Protein AF-A0A258CA91-F1 (afdb_monomer)

Mean predicted aligned error: 12.83 Å

Foldseek 3Di:
DDDDDDDDDDDDPQKDKAKAQPPPQAGAPDPDPRIDIDIDGPPPHHPHYDPPRPPPPCPDPDDDDPPVVVVVD

Structure (mmCIF, N/CA/C/O backbone):
data_AF-A0A258CA91-F1
#
_entry.id   AF-A0A258CA91-F1
#
loop_
_atom_site.group_PDB
_atom_site.id
_atom_site.type_symbol
_atom_site.label_atom_id
_atom_site.label_alt_id
_atom_site.label_comp_id
_atom_site.label_asym_id
_atom_site.label_entity_id
_atom_site.label_seq_id
_atom_site.pdbx_PDB_ins_code
_atom_site.Cartn_x
_atom_site.Cartn_y
_atom_site.Cartn_z
_atom_site.occupancy
_atom_site.B_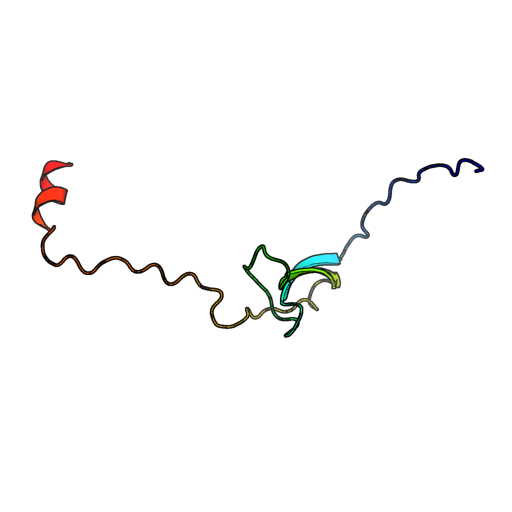iso_or_equiv
_atom_site.auth_seq_id
_atom_site.auth_comp_id
_atom_site.auth_asym_id
_atom_site.auth_atom_id
_atom_site.pdbx_PDB_model_num
ATOM 1 N N . LEU A 1 1 ? 36.932 1.952 -6.172 1.00 72.62 1 LEU A N 1
ATOM 2 C CA . LEU A 1 1 ? 35.840 1.033 -6.573 1.00 72.62 1 LEU A CA 1
ATOM 3 C C . LEU A 1 1 ? 35.448 1.372 -8.009 1.00 72.62 1 LEU A C 1
ATOM 5 O O . LEU A 1 1 ? 35.471 2.560 -8.319 1.00 72.62 1 LEU A O 1
ATOM 9 N N . PRO A 1 2 ? 35.168 0.396 -8.888 1.00 77.06 2 PRO A N 1
ATOM 10 C CA . PRO A 1 2 ? 34.682 0.682 -10.239 1.00 77.06 2 PRO A CA 1
ATOM 11 C C . PRO A 1 2 ? 33.303 1.362 -10.186 1.00 77.06 2 PRO A C 1
ATOM 13 O O . PRO A 1 2 ? 32.490 1.034 -9.323 1.00 77.06 2 PRO A O 1
ATOM 16 N N . ALA A 1 3 ? 33.057 2.319 -11.086 1.00 81.62 3 ALA A N 1
ATOM 17 C CA . ALA A 1 3 ? 31.786 3.036 -11.182 1.00 81.62 3 ALA A CA 1
ATOM 18 C C . ALA A 1 3 ? 30.800 2.242 -12.051 1.00 81.62 3 ALA A C 1
ATOM 20 O O . ALA A 1 3 ? 31.084 1.969 -13.217 1.00 81.62 3 ALA A O 1
ATOM 21 N N . TYR A 1 4 ? 29.654 1.868 -11.482 1.00 84.94 4 TYR A N 1
ATOM 22 C CA . TYR A 1 4 ? 28.546 1.279 -12.230 1.00 84.94 4 TYR A CA 1
ATOM 23 C C . TYR A 1 4 ? 27.640 2.391 -12.770 1.00 84.94 4 TYR A C 1
ATOM 25 O O . TYR A 1 4 ? 27.404 3.367 -12.054 1.00 84.94 4 TYR A O 1
ATOM 33 N N . PRO A 1 5 ? 27.127 2.274 -14.007 1.00 87.12 5 PRO A N 1
ATOM 34 C CA . PRO A 1 5 ? 26.169 3.237 -14.527 1.00 87.12 5 PRO A CA 1
ATOM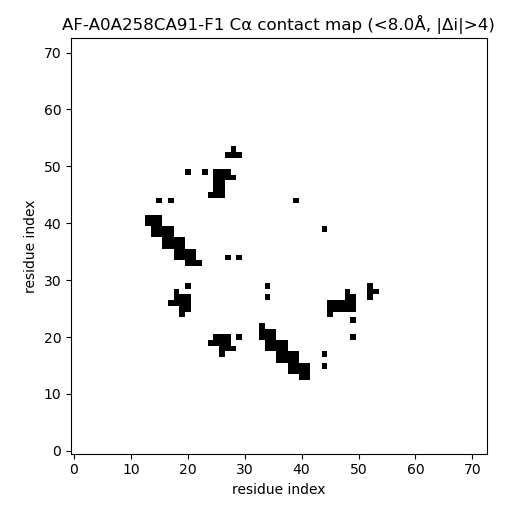 35 C C . PRO A 1 5 ? 24.873 3.183 -13.712 1.00 87.12 5 PRO A C 1
ATOM 37 O O . PRO A 1 5 ? 24.317 2.110 -13.475 1.00 87.12 5 PRO A O 1
ATOM 40 N N . GLU A 1 6 ? 24.380 4.348 -13.300 1.00 86.44 6 GLU A N 1
ATOM 41 C CA . GLU A 1 6 ? 23.073 4.461 -12.659 1.00 86.44 6 GLU A CA 1
ATOM 42 C C . GLU A 1 6 ? 21.971 4.290 -13.709 1.00 86.44 6 GLU A C 1
ATOM 44 O O . GLU A 1 6 ? 2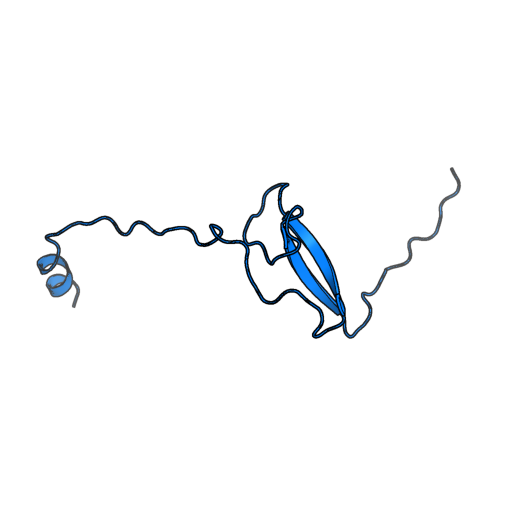1.860 5.070 -14.657 1.00 86.44 6 GLU A O 1
ATOM 49 N N . GLN A 1 7 ? 21.133 3.268 -13.538 1.00 87.44 7 GLN A N 1
ATOM 50 C CA . GLN A 1 7 ? 19.944 3.074 -14.358 1.00 87.44 7 GLN A CA 1
ATOM 51 C C . GLN A 1 7 ? 18.716 3.587 -13.610 1.00 87.44 7 GLN A C 1
ATOM 53 O O . GLN A 1 7 ? 18.434 3.165 -12.488 1.00 87.44 7 GLN A O 1
ATOM 58 N N . ARG A 1 8 ? 17.949 4.477 -14.247 1.00 86.88 8 ARG A N 1
ATOM 59 C CA . ARG A 1 8 ? 16.663 4.916 -13.697 1.00 86.88 8 ARG A CA 1
ATOM 60 C C . ARG A 1 8 ? 15.694 3.739 -13.680 1.00 86.88 8 ARG A C 1
ATOM 62 O O . ARG A 1 8 ? 15.427 3.139 -14.719 1.00 86.88 8 ARG A O 1
ATOM 69 N N . VAL A 1 9 ? 15.153 3.435 -12.507 1.00 84.56 9 VAL A N 1
ATOM 70 C CA . VAL A 1 9 ? 14.114 2.417 -12.350 1.00 84.56 9 VAL A CA 1
ATOM 71 C C . VAL A 1 9 ? 12.761 3.080 -12.567 1.00 84.56 9 VAL A C 1
ATOM 73 O O . VAL A 1 9 ? 12.396 4.013 -11.852 1.00 84.56 9 VAL A O 1
ATOM 76 N N . THR A 1 10 ? 12.020 2.614 -13.567 1.00 86.12 10 THR A N 1
ATOM 77 C CA . THR A 1 10 ? 10.616 2.990 -13.748 1.00 86.12 10 THR A CA 1
ATOM 78 C C . THR A 1 10 ? 9.752 1.950 -13.042 1.00 86.12 10 THR A C 1
ATOM 80 O O . THR A 1 10 ? 9.962 0.755 -13.269 1.00 86.12 10 THR A O 1
ATOM 83 N N . PRO A 1 11 ? 8.799 2.356 -12.187 1.00 80.88 11 PRO A N 1
ATOM 84 C CA . PRO A 1 11 ? 7.887 1.405 -11.575 1.00 80.88 11 PRO A CA 1
ATOM 85 C C . PRO A 1 11 ? 7.075 0.683 -12.665 1.00 80.88 11 PRO A C 1
ATOM 87 O O . PRO A 1 11 ? 6.619 1.330 -13.615 1.00 80.88 11 PRO A O 1
ATOM 90 N N . PRO A 1 12 ? 6.891 -0.642 -12.553 1.00 87.56 12 PRO A N 1
ATOM 91 C CA . PRO A 1 12 ? 5.990 -1.383 -13.424 1.00 87.56 12 PRO A CA 1
ATOM 92 C C . PRO A 1 12 ? 4.573 -0.798 -13.411 1.00 87.56 12 PRO A C 1
ATOM 94 O O . PRO A 1 12 ? 4.103 -0.296 -12.391 1.00 87.56 12 PRO A O 1
ATOM 97 N N . VAL A 1 13 ? 3.863 -0.900 -14.533 1.00 90.50 13 VAL A N 1
ATOM 98 C CA . VAL A 1 13 ? 2.425 -0.599 -14.564 1.00 90.50 13 VAL A CA 1
ATOM 99 C C . VAL A 1 13 ? 1.642 -1.688 -13.828 1.00 90.50 13 VAL A C 1
ATOM 101 O O . VAL A 1 13 ? 2.039 -2.852 -13.818 1.00 90.50 13 VAL A O 1
ATOM 104 N N . GLY A 1 14 ? 0.503 -1.324 -13.239 1.00 92.69 14 GLY A N 1
ATOM 105 C CA . GLY A 1 14 ? -0.392 -2.299 -12.607 1.00 92.69 14 GLY A CA 1
ATOM 106 C C . GLY A 1 14 ? -0.012 -2.708 -11.180 1.00 92.69 14 GLY A C 1
ATOM 107 O O . GLY A 1 14 ? -0.472 -3.749 -10.707 1.00 92.69 14 GLY A O 1
ATOM 108 N N . ILE A 1 15 ? 0.796 -1.894 -10.498 1.00 93.88 15 ILE A N 1
ATOM 109 C CA . ILE A 1 15 ? 1.063 -2.022 -9.063 1.00 93.88 15 ILE A CA 1
ATOM 110 C C . ILE A 1 15 ? 0.478 -0.834 -8.299 1.00 93.88 15 ILE A C 1
ATOM 112 O O . ILE A 1 15 ? 0.438 0.285 -8.810 1.00 93.88 15 ILE A O 1
ATOM 116 N N . SER A 1 16 ? 0.045 -1.086 -7.070 1.00 93.62 16 SER A N 1
ATOM 117 C CA . SER A 1 16 ? -0.349 -0.067 -6.100 1.00 93.62 16 SER A CA 1
ATOM 118 C C . SER A 1 16 ? 0.720 0.030 -5.017 1.00 93.62 16 SER A C 1
ATOM 120 O O . SER A 1 16 ? 1.283 -0.992 -4.628 1.00 93.62 16 SER A O 1
ATOM 122 N N . SER A 1 17 ? 1.007 1.239 -4.532 1.00 94.50 17 SER A N 1
ATOM 123 C CA . SER A 1 17 ? 1.852 1.447 -3.353 1.00 94.50 17 SER A CA 1
ATOM 124 C C . SER A 1 17 ? 0.982 1.943 -2.211 1.00 94.50 17 SER A C 1
ATOM 126 O O . SER A 1 17 ? 0.370 3.007 -2.315 1.00 94.50 17 SER A O 1
ATOM 128 N N . VAL A 1 18 ? 0.915 1.169 -1.132 1.00 95.81 18 VAL A N 1
ATOM 129 C CA . VAL A 1 18 ? 0.095 1.495 0.039 1.00 95.81 18 VAL A CA 1
ATOM 130 C C . VAL A 1 18 ? 0.931 1.448 1.304 1.00 95.81 18 VAL A C 1
ATOM 132 O O . VAL A 1 18 ? 1.931 0.735 1.386 1.00 95.81 18 VAL A O 1
ATOM 135 N N . ARG A 1 19 ? 0.517 2.234 2.297 1.00 96.12 19 ARG A N 1
ATOM 136 C CA . ARG A 1 19 ? 1.129 2.220 3.619 1.00 96.12 19 ARG A CA 1
ATOM 137 C C . ARG A 1 19 ? 0.460 1.162 4.488 1.00 96.12 19 ARG A C 1
ATOM 139 O O . ARG A 1 19 ? -0.748 1.235 4.718 1.00 96.12 19 ARG A O 1
ATOM 146 N N . ILE A 1 20 ? 1.253 0.238 5.009 1.00 97.19 20 ILE A N 1
ATOM 147 C CA . ILE A 1 20 ? 0.805 -0.844 5.883 1.00 97.19 20 ILE A CA 1
ATOM 148 C C . ILE A 1 20 ? 1.431 -0.734 7.270 1.00 97.19 20 ILE A C 1
ATOM 150 O O . ILE A 1 20 ? 2.485 -0.123 7.441 1.00 97.19 20 ILE A O 1
ATOM 154 N N . ASP A 1 21 ? 0.771 -1.325 8.255 1.00 96.44 21 ASP A N 1
ATOM 155 C CA . ASP A 1 21 ? 1.331 -1.607 9.572 1.00 96.44 21 ASP A CA 1
ATOM 156 C C . ASP A 1 21 ? 2.213 -2.863 9.492 1.00 96.44 21 ASP A C 1
ATOM 158 O O . ASP A 1 21 ? 1.794 -3.890 8.956 1.00 96.44 21 ASP A O 1
ATOM 162 N N . THR A 1 22 ? 3.442 -2.790 10.006 1.00 95.38 22 THR A N 1
ATOM 163 C CA . THR A 1 22 ? 4.445 -3.862 9.859 1.00 95.38 22 THR A CA 1
ATOM 164 C C . THR A 1 22 ? 4.122 -5.119 10.661 1.00 95.38 22 THR A C 1
ATOM 166 O O . THR A 1 22 ? 4.671 -6.180 10.374 1.00 95.38 22 THR A O 1
ATOM 169 N N . THR A 1 23 ? 3.234 -5.024 11.652 1.00 95.25 23 THR A N 1
ATOM 170 C CA . THR A 1 23 ? 2.852 -6.158 12.502 1.00 95.25 23 THR A CA 1
ATOM 171 C C . THR A 1 23 ? 1.652 -6.908 11.928 1.00 95.25 23 THR A C 1
ATOM 173 O O . THR A 1 23 ? 1.613 -8.135 11.962 1.00 95.25 23 THR A O 1
ATOM 176 N N . THR A 1 24 ? 0.665 -6.183 11.402 1.00 95.31 24 THR A N 1
ATOM 177 C CA . THR A 1 24 ? -0.624 -6.741 10.963 1.00 95.31 24 THR A CA 1
ATOM 178 C C . THR A 1 24 ? -0.746 -6.909 9.451 1.00 95.31 24 THR A C 1
ATOM 180 O O . THR A 1 24 ? -1.574 -7.697 8.999 1.00 95.31 24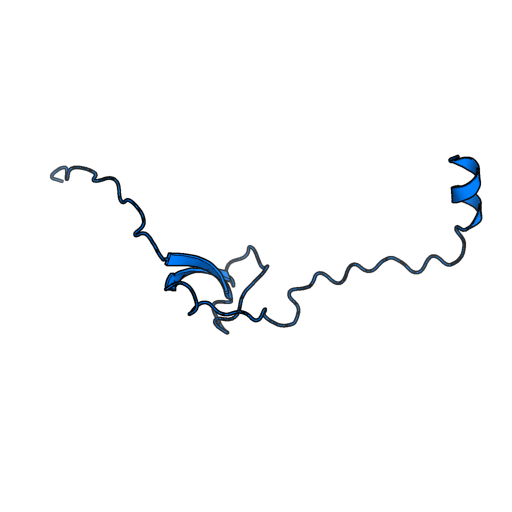 THR A O 1
ATOM 183 N N . GLY A 1 25 ? 0.021 -6.154 8.658 1.00 95.00 25 GLY A N 1
ATOM 184 C CA . GLY A 1 25 ? -0.135 -6.086 7.202 1.00 95.00 25 GLY A CA 1
ATOM 185 C C . GLY A 1 25 ? -1.397 -5.346 6.738 1.00 95.00 25 GLY A C 1
ATOM 186 O O . GLY A 1 25 ? -1.668 -5.283 5.540 1.00 95.00 25 GLY A O 1
ATOM 187 N N . LEU A 1 26 ? -2.178 -4.776 7.662 1.00 96.62 26 LEU A N 1
ATOM 188 C CA . LEU A 1 26 ? -3.338 -3.944 7.347 1.00 96.62 26 LEU A CA 1
ATOM 189 C C . LEU A 1 26 ? -2.904 -2.524 6.981 1.00 96.62 26 LEU A C 1
ATOM 191 O O . LEU A 1 26 ? -1.794 -2.096 7.298 1.00 96.62 26 LEU A O 1
ATOM 195 N N . LEU A 1 27 ? -3.798 -1.759 6.352 1.00 96.50 27 LEU A N 1
ATOM 196 C CA . LEU A 1 27 ? -3.533 -0.358 6.037 1.00 96.50 27 LEU A CA 1
ATOM 197 C C . LEU A 1 27 ? -3.259 0.445 7.318 1.00 96.50 27 LEU A C 1
ATOM 199 O O . LEU A 1 27 ? -3.973 0.324 8.319 1.00 96.50 27 LEU A O 1
ATOM 203 N N . SER A 1 28 ? -2.255 1.319 7.265 1.00 94.62 28 SER A N 1
ATOM 204 C CA . SER A 1 28 ? -1.873 2.183 8.384 1.00 94.62 28 SER A CA 1
ATOM 205 C C . SER A 1 28 ? -1.927 3.656 8.003 1.00 94.62 28 SER A C 1
ATOM 207 O O . SER A 1 28 ? -1.552 4.052 6.899 1.00 94.62 28 SER A O 1
ATOM 209 N N . ARG A 1 29 ? -2.388 4.482 8.949 1.00 92.19 29 ARG A N 1
ATOM 210 C CA . ARG A 1 29 ? -2.282 5.950 8.887 1.00 92.19 29 ARG A CA 1
ATOM 211 C C . ARG A 1 29 ? -1.084 6.487 9.673 1.00 92.19 29 ARG A C 1
ATOM 213 O O . ARG A 1 29 ? -0.854 7.69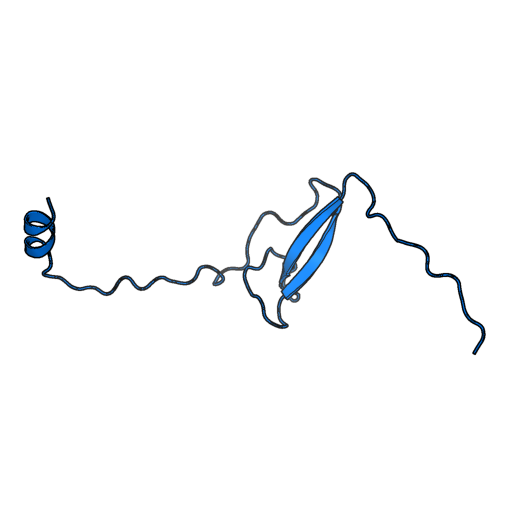2 9.638 1.00 92.19 29 ARG A O 1
ATOM 220 N N . SER A 1 30 ? -0.352 5.626 10.385 1.00 90.62 30 SER A N 1
ATOM 221 C CA . SER A 1 30 ? 0.828 6.051 11.137 1.00 90.62 30 SER A CA 1
ATOM 222 C C . SER A 1 30 ? 1.906 6.570 10.187 1.00 90.62 30 SER A C 1
ATOM 224 O O . SER A 1 30 ? 2.023 6.111 9.056 1.00 90.62 30 SER A O 1
ATOM 226 N N . THR A 1 31 ? 2.704 7.531 10.634 1.00 90.50 31 THR A N 1
ATOM 227 C CA . THR A 1 3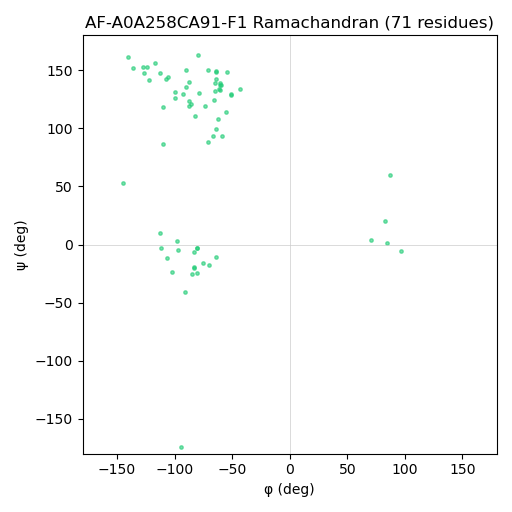1 ? 3.881 8.021 9.900 1.00 90.50 31 THR A CA 1
ATOM 228 C C . THR A 1 31 ? 5.186 7.667 10.608 1.00 90.50 31 THR A C 1
ATOM 230 O O . THR A 1 31 ? 6.238 8.177 10.231 1.00 90.50 31 THR A O 1
ATOM 233 N N . ASP A 1 32 ? 5.123 6.822 11.637 1.00 91.38 32 ASP A N 1
ATOM 234 C CA . ASP A 1 32 ? 6.279 6.355 12.397 1.00 91.38 32 ASP A CA 1
ATOM 235 C C . ASP A 1 32 ? 6.820 5.005 11.882 1.00 91.38 32 ASP A C 1
ATOM 237 O O . ASP A 1 32 ? 6.376 4.464 10.864 1.00 91.38 32 ASP A O 1
ATOM 241 N N . HIS A 1 33 ? 7.794 4.466 12.618 1.00 94.38 33 HIS A N 1
ATOM 242 C CA . HIS A 1 33 ? 8.499 3.214 12.335 1.00 94.38 33 HIS A CA 1
ATOM 243 C C . HIS A 1 33 ? 7.621 1.950 12.376 1.00 94.38 33 HIS A C 1
ATOM 245 O O . HIS A 1 33 ? 8.077 0.889 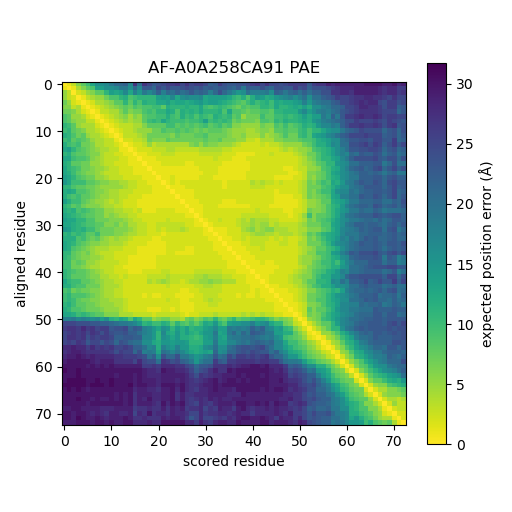11.954 1.00 94.38 33 HIS A O 1
ATOM 251 N N . THR A 1 34 ? 6.380 2.037 12.864 1.00 94.06 34 THR A N 1
ATOM 252 C CA . THR A 1 34 ? 5.427 0.912 12.851 1.00 94.06 34 THR A CA 1
ATOM 253 C C . THR A 1 34 ? 4.746 0.747 11.493 1.00 94.06 34 THR A C 1
ATOM 255 O O . THR A 1 34 ? 3.988 -0.196 11.278 1.00 94.06 34 THR A O 1
ATOM 258 N N . SER A 1 35 ? 5.029 1.646 10.544 1.00 96.19 35 SER A N 1
ATOM 259 C CA . SER A 1 35 ? 4.443 1.628 9.211 1.00 96.19 35 SER A CA 1
ATOM 260 C C . SER A 1 35 ? 5.490 1.662 8.103 1.00 96.19 35 SER A C 1
ATOM 262 O O . SER A 1 35 ? 6.540 2.291 8.232 1.00 96.19 35 SER A O 1
ATOM 264 N N . THR A 1 36 ? 5.182 1.019 6.979 1.00 96.56 36 THR A N 1
ATOM 265 C CA . THR A 1 36 ? 6.028 1.023 5.778 1.00 96.56 36 THR A CA 1
ATOM 266 C C . THR A 1 36 ? 5.190 1.118 4.507 1.00 96.56 36 THR A C 1
ATOM 268 O O . THR A 1 36 ? 3.990 0.850 4.531 1.00 96.56 36 THR A O 1
ATOM 271 N N . PHE A 1 37 ? 5.814 1.513 3.397 1.00 96.12 37 PHE A N 1
ATOM 272 C CA . PHE A 1 37 ? 5.213 1.402 2.069 1.00 96.12 37 PHE A CA 1
ATOM 273 C C . PHE A 1 37 ? 5.554 0.055 1.445 1.00 96.12 37 PHE A C 1
ATOM 275 O O . PHE A 1 37 ? 6.715 -0.352 1.445 1.00 96.12 37 PHE A O 1
ATOM 282 N N . GLU A 1 38 ? 4.552 -0.589 0.855 1.00 95.62 38 GLU A N 1
ATOM 283 C CA . GLU A 1 38 ? 4.724 -1.843 0.129 1.00 95.62 38 GLU A CA 1
ATOM 284 C C . GLU A 1 38 ? 3.946 -1.833 -1.191 1.00 95.62 38 GLU A C 1
ATOM 286 O O . GLU A 1 38 ? 2.961 -1.102 -1.353 1.00 95.62 38 GLU A O 1
ATOM 291 N N . PHE A 1 39 ? 4.448 -2.597 -2.164 1.00 95.19 39 PHE A N 1
ATOM 292 C CA . PHE A 1 39 ? 3.878 -2.697 -3.500 1.00 95.19 39 PHE A CA 1
ATOM 293 C C . PHE A 1 39 ? 3.026 -3.952 -3.632 1.00 95.19 39 PHE A C 1
ATOM 295 O O . PHE A 1 39 ? 3.482 -5.057 -3.351 1.00 95.19 39 PHE A O 1
ATOM 302 N N . PHE A 1 40 ? 1.819 -3.781 -4.154 1.00 95.31 40 PHE A N 1
ATOM 303 C CA . PHE A 1 40 ? 0.872 -4.862 -4.385 1.00 95.31 40 PHE A CA 1
ATOM 304 C C . PHE A 1 40 ? 0.460 -4.887 -5.846 1.00 95.31 40 PHE A C 1
ATOM 306 O O . PHE A 1 40 ? 0.432 -3.857 -6.523 1.00 95.31 40 PHE A O 1
ATOM 313 N N . LYS A 1 41 ? 0.080 -6.067 -6.333 1.00 94.81 41 LYS A N 1
ATOM 314 C CA . LYS A 1 41 ? -0.679 -6.154 -7.578 1.00 94.81 41 LYS A CA 1
ATOM 315 C C . LYS A 1 41 ? -2.036 -5.487 -7.356 1.00 94.81 41 LYS A C 1
ATOM 317 O O . LYS A 1 41 ? -2.649 -5.710 -6.314 1.00 94.81 41 LYS A O 1
ATOM 322 N N . LEU A 1 42 ? -2.517 -4.727 -8.338 1.00 93.81 42 LEU A N 1
ATOM 323 C CA . LEU A 1 42 ? -3.850 -4.121 -8.265 1.00 93.81 42 LEU A CA 1
ATOM 324 C C . LEU A 1 42 ? -4.926 -5.160 -7.904 1.00 93.81 42 LEU A C 1
ATOM 326 O O . LEU A 1 42 ? -5.011 -6.218 -8.536 1.00 93.81 42 LEU A O 1
ATOM 330 N N . GLY A 1 43 ? -5.738 -4.837 -6.899 1.00 93.94 43 GLY A N 1
ATOM 331 C CA . GLY A 1 43 ? -6.817 -5.674 -6.376 1.00 93.94 43 GLY A CA 1
ATOM 332 C C . GLY A 1 43 ? -6.381 -6.712 -5.337 1.00 93.94 43 GLY A C 1
ATOM 333 O O . GLY A 1 43 ? -7.220 -7.484 -4.881 1.00 93.94 43 GLY A O 1
ATOM 334 N N . THR A 1 44 ? -5.096 -6.759 -4.975 1.00 96.19 44 THR A N 1
ATOM 335 C CA . THR A 1 44 ? -4.569 -7.654 -3.923 1.00 96.19 44 THR A CA 1
ATOM 336 C C . THR A 1 44 ? -4.102 -6.907 -2.679 1.00 96.19 44 THR A C 1
ATOM 338 O O . THR A 1 44 ? -3.691 -7.533 -1.706 1.00 96.19 44 THR A O 1
ATOM 341 N N . GLU A 1 45 ? -4.153 -5.578 -2.704 1.00 96.44 45 GLU A N 1
ATOM 342 C CA . GLU A 1 45 ? -3.842 -4.745 -1.555 1.00 96.44 45 GLU A CA 1
ATOM 343 C C . GLU A 1 45 ? -4.831 -4.962 -0.395 1.00 96.44 45 GLU A C 1
ATOM 345 O O . GLU A 1 45 ? -6.013 -5.256 -0.614 1.00 96.44 45 GLU A O 1
ATOM 350 N N . PRO A 1 46 ? -4.376 -4.791 0.858 1.00 96.38 46 PRO A N 1
ATOM 351 C CA . PRO A 1 46 ? -5.274 -4.762 2.002 1.00 96.38 46 PRO A CA 1
ATOM 352 C C . PRO A 1 46 ? -6.279 -3.613 1.860 1.00 96.38 46 PRO A C 1
ATOM 354 O O . PRO A 1 46 ? -5.931 -2.499 1.475 1.00 96.38 46 PRO A O 1
ATOM 357 N N . THR A 1 47 ? -7.535 -3.879 2.213 1.00 95.56 47 THR A N 1
ATOM 358 C CA . THR A 1 47 ? -8.636 -2.902 2.132 1.00 95.56 47 THR A CA 1
ATOM 359 C C . THR A 1 47 ? -9.073 -2.379 3.498 1.00 95.56 47 THR A C 1
ATOM 361 O O . THR A 1 47 ? -9.810 -1.397 3.588 1.00 95.56 47 THR A O 1
ATOM 364 N N . GLN A 1 48 ? -8.610 -3.015 4.575 1.00 94.69 48 GLN A N 1
ATOM 365 C CA . GLN A 1 48 ? -8.958 -2.675 5.948 1.00 94.69 48 GLN A CA 1
ATOM 366 C C . GLN A 1 48 ? -7.799 -1.969 6.652 1.00 94.69 48 GLN A C 1
ATOM 368 O O . GLN A 1 48 ? -6.633 -2.304 6.450 1.00 94.69 48 GLN A O 1
ATOM 373 N N . TYR A 1 49 ? -8.141 -1.003 7.507 1.00 94.00 49 TYR A N 1
ATOM 374 C CA . TYR A 1 49 ? -7.194 -0.300 8.368 1.00 94.00 49 TYR A CA 1
ATOM 375 C C . TYR A 1 49 ? -7.032 -0.984 9.723 1.00 94.00 49 TYR A C 1
ATOM 377 O O . TYR A 1 49 ? -7.991 -1.540 10.263 1.00 94.00 49 TYR A O 1
ATOM 385 N N . VAL A 1 50 ? -5.845 -0.846 10.314 1.00 92.19 50 VAL A N 1
ATOM 386 C CA . VAL A 1 50 ? -5.618 -1.202 11.718 1.00 92.19 50 VAL A CA 1
ATOM 387 C C . VAL A 1 50 ? -6.511 -0.358 12.643 1.00 92.19 50 VAL A C 1
ATOM 389 O O . VAL A 1 50 ? -6.641 0.868 12.489 1.00 92.19 50 VAL A O 1
ATOM 392 N N . SER A 1 51 ? -7.167 -1.028 13.593 1.00 79.88 51 SER A N 1
ATOM 393 C CA . SER A 1 51 ? -8.014 -0.406 14.613 1.00 79.88 51 SER A CA 1
ATOM 394 C C . SER A 1 51 ? -7.186 0.539 15.491 1.00 79.88 51 SER A C 1
ATOM 396 O O . SER A 1 51 ? -6.097 0.184 15.923 1.00 79.88 51 SER A O 1
ATOM 398 N N . GLY A 1 52 ? -7.691 1.751 15.746 1.00 67.31 52 GLY A N 1
ATOM 399 C CA . GLY A 1 52 ? -6.983 2.778 16.531 1.00 67.31 52 GLY A CA 1
ATOM 400 C C . GLY A 1 52 ? -6.220 3.824 15.708 1.00 67.31 52 GLY A C 1
ATOM 401 O O . GLY A 1 52 ? -5.759 4.812 16.265 1.00 67.31 52 GLY A O 1
ATOM 402 N N . SER A 1 53 ? -6.152 3.679 14.378 1.00 57.28 53 SER A N 1
ATOM 403 C CA . SER A 1 53 ? -5.536 4.683 13.487 1.00 57.28 53 SER A CA 1
ATOM 404 C C . SER A 1 53 ? -6.435 5.880 13.152 1.00 57.28 53 SER A C 1
ATOM 406 O O . SER A 1 53 ? -6.017 6.782 12.425 1.00 57.28 53 SER A O 1
ATOM 408 N N . VAL A 1 54 ? -7.682 5.888 13.633 1.00 60.16 54 VAL A N 1
ATOM 409 C CA . VAL A 1 54 ? -8.561 7.054 13.521 1.00 60.16 54 VAL A CA 1
ATOM 410 C C . VAL A 1 54 ? -8.189 7.986 14.670 1.00 60.16 54 VAL A C 1
ATOM 412 O O . VAL A 1 54 ? -8.468 7.619 15.815 1.00 60.16 54 VAL A O 1
ATOM 415 N N . PRO A 1 55 ? -7.570 9.157 14.418 1.00 58.94 55 PRO A N 1
ATOM 416 C CA . PRO A 1 55 ? -7.430 10.155 15.464 1.00 58.94 55 PRO A CA 1
ATOM 417 C C . PRO A 1 55 ? -8.832 10.447 15.995 1.00 58.94 55 PRO A C 1
ATOM 419 O O . PRO A 1 55 ? -9.706 10.908 15.260 1.00 58.94 55 PRO A O 1
ATOM 422 N N . GLN A 1 56 ? -9.067 10.089 17.255 1.00 59.59 56 GLN A N 1
ATOM 423 C CA . GLN A 1 56 ? -10.276 10.465 17.968 1.00 59.59 56 GLN A CA 1
ATOM 424 C C . GLN A 1 56 ? -10.194 11.981 18.120 1.00 59.59 56 GLN A C 1
ATOM 426 O O . GLN A 1 56 ? -9.533 12.480 19.030 1.00 59.59 56 GLN A O 1
ATOM 431 N N . ILE A 1 57 ? -10.783 12.723 17.181 1.00 61.94 57 ILE A N 1
ATOM 432 C CA . ILE A 1 57 ? -10.982 14.154 17.363 1.00 61.94 57 ILE A CA 1
ATOM 433 C C . ILE A 1 57 ? -11.946 14.270 18.544 1.00 61.94 57 ILE A C 1
ATOM 435 O O . ILE A 1 57 ? -13.149 14.061 18.397 1.00 61.94 57 ILE A O 1
ATOM 439 N N . GLN A 1 58 ? -11.409 14.539 19.731 1.00 59.66 58 GLN A N 1
ATOM 440 C CA . GLN A 1 58 ? -12.201 14.988 20.865 1.00 59.66 58 GLN A CA 1
ATOM 441 C C . GLN A 1 58 ? -12.631 16.414 20.532 1.00 59.66 58 GLN A C 1
ATOM 443 O O . GLN A 1 58 ? -11.925 17.376 20.827 1.00 59.66 58 GLN A O 1
ATOM 448 N N . PHE A 1 59 ? -13.763 16.550 19.843 1.00 65.12 59 PHE A N 1
ATOM 449 C CA . PHE A 1 59 ? -14.501 17.802 19.883 1.00 65.12 59 PHE A CA 1
ATOM 450 C C . PHE A 1 59 ? -14.909 17.978 21.339 1.00 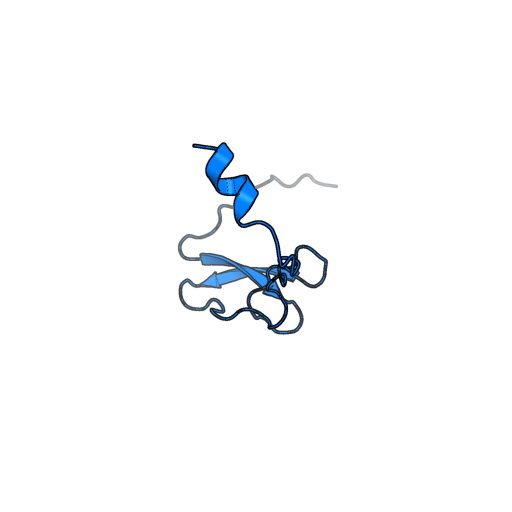65.12 59 PHE A C 1
ATOM 452 O O . PHE A 1 59 ? -15.701 17.190 21.852 1.00 65.12 59 PHE A O 1
ATOM 459 N N . GLY A 1 60 ? -14.267 18.927 22.023 1.00 50.38 60 GLY A N 1
ATOM 460 C CA . GLY A 1 60 ? -14.567 19.214 23.415 1.00 50.38 60 GLY A CA 1
ATOM 461 C C . GLY A 1 60 ? -16.069 19.408 23.578 1.00 50.38 60 GLY A C 1
ATOM 462 O O . GLY A 1 60 ? -16.680 20.173 22.832 1.00 50.38 60 GLY A O 1
ATOM 463 N N . GLU A 1 61 ? -16.660 18.700 24.537 1.00 58.81 61 GLU A N 1
ATOM 464 C CA . GLU A 1 61 ? -17.947 19.088 25.098 1.00 58.81 61 GLU A CA 1
ATOM 465 C C . GLU A 1 61 ? -17.786 20.495 25.679 1.00 58.81 61 GLU A C 1
ATOM 467 O O . GLU A 1 61 ? -17.365 20.683 26.818 1.00 58.81 61 GLU A O 1
ATOM 472 N N . THR A 1 62 ? -18.101 21.504 24.877 1.00 50.62 62 THR A N 1
ATOM 473 C CA . THR A 1 62 ? -18.568 22.785 25.387 1.00 50.62 62 THR A CA 1
ATOM 474 C C . THR A 1 62 ? -20.033 22.883 25.013 1.00 50.62 62 THR A C 1
ATOM 476 O O . THR A 1 62 ? -20.406 23.406 23.961 1.00 50.62 62 THR A O 1
ATOM 479 N N . THR A 1 63 ? -20.871 22.324 25.881 1.00 53.34 63 THR A N 1
ATOM 480 C CA . THR A 1 63 ? -22.189 22.898 26.158 1.00 53.34 63 THR A CA 1
ATOM 481 C C . THR A 1 63 ? -22.006 24.421 26.278 1.00 53.34 63 THR A C 1
ATOM 483 O O . THR A 1 63 ? -21.042 24.859 26.900 1.00 53.34 63 THR A O 1
ATOM 486 N N . ASP A 1 64 ? -22.882 25.197 25.636 1.00 53.75 64 ASP A N 1
ATOM 487 C CA . ASP A 1 64 ? -22.931 26.675 25.647 1.00 53.75 64 ASP A CA 1
ATOM 488 C C . ASP A 1 64 ? -22.073 27.436 24.613 1.00 53.75 64 ASP A C 1
ATOM 490 O O . ASP A 1 64 ? -21.260 28.278 24.973 1.00 53.75 64 ASP A O 1
ATOM 494 N N . LYS A 1 65 ? -22.301 27.223 23.304 1.00 49.00 65 LYS A N 1
ATOM 495 C CA . LYS A 1 65 ? -21.987 28.222 22.249 1.00 49.00 65 LYS A CA 1
ATOM 496 C C . LYS A 1 65 ? -23.002 28.223 21.095 1.00 49.00 65 LYS A C 1
ATOM 498 O O . LYS A 1 65 ? -22.638 28.075 19.932 1.00 49.00 65 LYS A O 1
ATOM 503 N N . LYS A 1 66 ? -24.298 28.351 21.404 1.00 52.31 66 LYS A N 1
ATOM 504 C CA . LYS A 1 66 ? -25.315 28.631 20.370 1.00 52.31 66 LYS A CA 1
ATOM 505 C C . LYS A 1 66 ? -25.388 30.114 19.987 1.00 52.31 66 LYS A C 1
ATOM 507 O O . LYS A 1 66 ? -25.744 30.395 18.852 1.00 52.31 66 LYS A O 1
ATOM 512 N N . ASP A 1 67 ? -24.970 31.023 20.867 1.00 54.94 67 ASP A N 1
ATOM 513 C CA . ASP A 1 67 ? -25.199 32.461 20.666 1.00 54.94 67 ASP A CA 1
ATOM 514 C C . ASP A 1 67 ? -24.136 33.148 19.779 1.00 54.94 67 ASP A C 1
ATOM 516 O O . ASP A 1 67 ? -24.443 34.110 19.088 1.00 54.94 67 ASP A O 1
ATOM 520 N N . GLU A 1 68 ? -22.901 32.631 19.696 1.00 54.53 68 GLU A N 1
ATOM 521 C CA . GLU A 1 68 ? -21.830 33.261 18.889 1.00 54.53 68 GLU A CA 1
ATOM 522 C C . GLU A 1 68 ? -21.985 33.050 17.366 1.00 54.53 68 GLU A C 1
ATOM 524 O O . GLU A 1 68 ? -21.344 33.742 16.577 1.00 54.53 68 GLU A O 1
ATOM 529 N N . LEU A 1 69 ? -22.819 32.100 16.922 1.00 56.62 69 LEU A N 1
ATOM 530 C CA . LEU A 1 69 ? -23.003 31.810 15.492 1.00 56.62 69 LEU A CA 1
ATOM 531 C C . LEU A 1 69 ? -24.000 32.751 14.799 1.00 56.62 69 LEU A C 1
ATOM 533 O O . LEU A 1 69 ? -23.962 32.851 13.574 1.00 56.62 69 LEU A O 1
ATOM 537 N N . GLU A 1 70 ? -24.868 33.441 15.546 1.00 53.50 70 GLU A N 1
ATOM 538 C CA . GLU A 1 70 ? -25.842 34.390 14.981 1.00 53.50 70 GLU A CA 1
ATOM 539 C C . GLU A 1 70 ? -25.245 35.783 14.727 1.00 53.50 70 GLU A C 1
ATOM 541 O O . GLU A 1 70 ? -25.754 36.510 13.882 1.00 53.50 70 GLU A O 1
ATOM 546 N N . GLU A 1 71 ? -24.134 36.145 15.376 1.00 54.47 71 GLU A N 1
ATOM 547 C CA . GLU A 1 71 ? -23.444 37.427 15.137 1.00 54.47 71 GLU A CA 1
ATOM 548 C C . GLU A 1 71 ? -22.496 37.402 13.925 1.00 54.47 71 GLU A C 1
ATOM 550 O O . GLU A 1 71 ? -21.931 38.432 13.554 1.00 54.47 71 GLU A O 1
ATOM 555 N N . LEU A 1 72 ? -22.296 36.232 13.307 1.00 64.38 72 LEU A N 1
ATOM 556 C CA . LEU A 1 72 ? -21.347 36.046 12.205 1.00 64.38 72 LEU A CA 1
ATOM 557 C C . LEU A 1 72 ? -21.984 36.082 10.800 1.00 64.38 72 LEU A C 1
ATOM 559 O O . LEU A 1 72 ? -21.259 35.882 9.820 1.00 64.38 72 LEU A O 1
ATOM 563 N N . PHE A 1 73 ? -23.297 36.328 10.694 1.00 56.22 73 PHE A N 1
ATOM 564 C CA . PHE A 1 73 ? -24.039 36.458 9.431 1.00 56.22 73 PHE A CA 1
ATOM 565 C C . PHE A 1 73 ? -24.674 37.840 9.268 1.00 56.22 73 PHE A C 1
ATOM 567 O O . PHE A 1 73 ? -25.315 38.323 10.225 1.00 56.22 73 PHE A O 1
#

Solvent-accessible surface area (backbone atoms only — not comparable to full-atom values): 5070 Å² total; per-residue (Å²): 132,87,86,76,85,86,74,89,83,74,81,71,86,72,57,42,79,47,46,22,24,76,87,78,62,25,28,41,73,64,90,53,91,62,35,47,78,48,80,30,54,70,92,68,57,66,90,50,64,51,87,81,59,65,81,78,77,76,74,73,91,64,84,88,70,77,72,71,65,66,79,75,111

Nearest PDB structures (foldseek):
  7u4h-assembly2_B  TM=8.118E-01  e=4.314E-02  Chlamydia trachomatis D/UW-3/CX
  7u4h-assembly1_A  TM=8.481E-01  e=8.441E-02  Chlamydia trachomatis D/UW-3/CX
  5oqm-assembly1_6  TM=2.661E-01  e=5.416E+00  Saccharomyces cerevisiae S288C
  6id1-assembly1_R  TM=1.704E-01  e=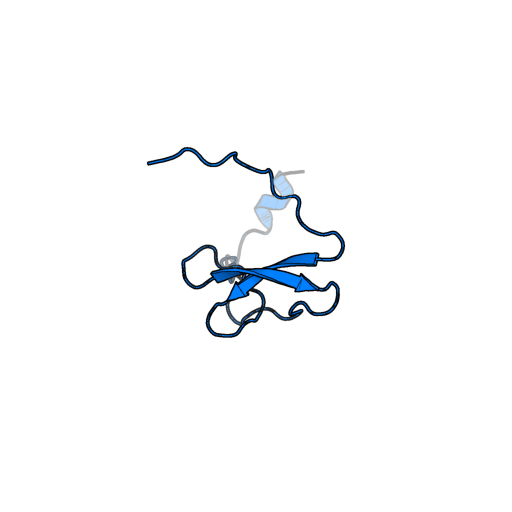4.736E+00  Homo sapiens

Secondary structure (DSSP, 8-state):
-PPPPPPPPPPPTTEEEEEEETTT-SB----STTEEEEEEETT-S---BPTT-S-----------SGGGTTT-

Radius of gyration: 22.4 Å; Cα contacts (8 Å, |Δi|>4): 70; chains: 1; bounding box: 62×45×41 Å

pLDDT: mean 81.25, std 16.85, range [49.0, 97.19]

Sequence (73 aa):
LPAYPEQRVTPPVGISSVRIDTTTGLLSRSTDHTSTFEFFKLGTEPTQYVSGSVPQIQFGETTDKKDELEELF